Protein AF-X5MNJ8-F1 (afdb_monomer)

Mean predicted aligned error: 5.74 Å

Nearest PDB structures (foldseek):
  7jpv-assembly1_E  TM=4.807E-01  e=8.662E-01  Oryctolagus cuniculus
  8jcy-assembly1_2  TM=3.695E-01  e=3.490E+00  Homo sapiens
  8xyv-assembly1_A  TM=5.614E-01  e=9.520E+00  synthetic construct

Radius of gyration: 16.63 Å; Cα contacts (8 Å, |Δi|>4): 104; chains: 1; bounding box: 43×23×59 Å

Structure (mmCIF, N/CA/C/O backbone):
data_AF-X5MNJ8-F1
#
_entry.id   AF-X5MNJ8-F1
#
loop_
_atom_site.group_PDB
_atom_site.id
_atom_site.type_symbol
_atom_site.label_atom_id
_atom_site.label_alt_id
_atom_site.label_comp_id
_atom_site.label_asym_id
_atom_site.label_entity_id
_atom_site.label_seq_id
_atom_site.pdbx_PDB_ins_code
_atom_site.Cartn_x
_atom_site.Cartn_y
_atom_site.Cartn_z
_atom_site.occupancy
_atom_site.B_iso_or_equiv
_atom_site.auth_seq_id
_atom_site.auth_comp_id
_atom_site.auth_asym_id
_atom_site.auth_atom_id
_atom_site.pdbx_PDB_model_num
ATOM 1 N N . MET A 1 1 ? -12.203 6.012 16.599 1.00 57.59 1 MET A N 1
ATOM 2 C CA . MET A 1 1 ? -13.161 5.648 15.531 1.00 57.59 1 MET A CA 1
ATOM 3 C C . MET A 1 1 ? -13.067 6.554 14.298 1.00 57.59 1 MET A C 1
ATOM 5 O O . MET A 1 1 ? -13.144 6.035 13.196 1.00 57.59 1 MET A O 1
ATOM 9 N N . THR A 1 2 ? -12.856 7.871 14.432 1.00 79.94 2 THR A N 1
ATOM 10 C CA . THR A 1 2 ? -12.757 8.802 13.282 1.00 79.94 2 THR A CA 1
ATOM 11 C C . THR A 1 2 ? -11.519 8.581 12.406 1.00 79.94 2 THR A C 1
ATOM 13 O O . THR A 1 2 ? -11.655 8.503 11.190 1.00 79.94 2 THR A O 1
ATOM 16 N N . LEU A 1 3 ? -10.333 8.406 13.005 1.00 86.25 3 LEU A N 1
ATOM 17 C CA . LEU A 1 3 ? -9.089 8.166 12.256 1.00 86.25 3 LEU A CA 1
ATOM 18 C C . LEU A 1 3 ? -9.112 6.841 11.478 1.00 86.25 3 LEU A C 1
ATOM 20 O O . LEU A 1 3 ? -8.739 6.807 10.314 1.00 86.25 3 LEU A O 1
ATOM 24 N N . GLU A 1 4 ? -9.591 5.765 12.106 1.00 87.00 4 GLU A N 1
ATOM 25 C CA . GLU A 1 4 ? -9.687 4.439 11.479 1.00 87.00 4 GLU A CA 1
ATOM 26 C C . GLU A 1 4 ? -10.630 4.452 10.270 1.00 87.00 4 GLU A C 1
ATOM 28 O O . GLU A 1 4 ? -10.271 3.966 9.203 1.00 87.00 4 GLU A O 1
ATOM 33 N N . ARG A 1 5 ? -11.795 5.102 10.397 1.00 88.38 5 ARG A N 1
ATOM 34 C CA . ARG A 1 5 ? -12.706 5.316 9.265 1.00 88.38 5 ARG A CA 1
ATOM 35 C C . ARG A 1 5 ? -12.078 6.175 8.168 1.00 88.38 5 ARG A C 1
ATOM 37 O O . ARG A 1 5 ? -12.239 5.855 6.998 1.00 88.38 5 ARG A O 1
ATOM 44 N N . GLY A 1 6 ? -11.350 7.234 8.529 1.00 91.75 6 GLY A N 1
ATOM 45 C CA . GLY A 1 6 ? -10.612 8.053 7.563 1.00 91.75 6 GLY A CA 1
ATOM 46 C C . GLY A 1 6 ? -9.582 7.233 6.781 1.00 91.75 6 GLY A C 1
ATOM 47 O O . GLY A 1 6 ? -9.543 7.300 5.555 1.00 91.75 6 GLY A O 1
ATOM 48 N N . LEU A 1 7 ? -8.815 6.390 7.479 1.00 92.75 7 LEU A N 1
ATOM 49 C CA . LEU A 1 7 ? -7.869 5.463 6.860 1.00 92.75 7 LEU A CA 1
ATOM 50 C C . LEU A 1 7 ? -8.563 4.413 5.998 1.00 92.75 7 LEU A C 1
ATOM 52 O O . LEU A 1 7 ? -8.040 4.077 4.944 1.00 92.75 7 LEU A O 1
ATOM 56 N N . ALA A 1 8 ? -9.733 3.922 6.395 1.00 92.81 8 ALA A N 1
ATOM 57 C CA . ALA A 1 8 ? -10.508 2.984 5.592 1.00 92.81 8 ALA A CA 1
ATOM 58 C C . ALA A 1 8 ? -10.964 3.608 4.264 1.00 92.81 8 ALA A C 1
ATOM 60 O O . ALA A 1 8 ? -10.792 3.004 3.211 1.00 92.81 8 ALA A O 1
ATOM 61 N N . ILE A 1 9 ? -11.479 4.842 4.291 1.00 93.38 9 ILE A N 1
ATOM 62 C CA . ILE A 1 9 ? -11.852 5.574 3.069 1.00 93.38 9 ILE A CA 1
ATOM 63 C C . ILE A 1 9 ? -10.618 5.789 2.191 1.00 93.38 9 ILE A C 1
ATOM 65 O O . ILE A 1 9 ? -10.660 5.508 0.996 1.00 93.38 9 ILE A O 1
ATOM 69 N N . TYR A 1 10 ? -9.507 6.235 2.783 1.00 94.19 10 TYR A N 1
ATOM 70 C CA . TYR A 1 10 ? -8.248 6.410 2.064 1.00 94.19 10 TYR A CA 1
ATOM 71 C C . TYR A 1 10 ? -7.775 5.101 1.416 1.00 94.19 10 TYR A C 1
ATOM 73 O O . TYR A 1 10 ? -7.459 5.078 0.232 1.00 94.19 10 TYR A O 1
ATOM 81 N N . THR A 1 11 ? -7.821 3.996 2.160 1.00 94.50 11 THR A N 1
ATOM 82 C CA . THR A 1 11 ? -7.450 2.654 1.689 1.00 94.50 11 THR A CA 1
ATOM 83 C C . THR A 1 11 ? -8.331 2.206 0.521 1.00 94.50 11 THR A C 1
ATOM 85 O O . THR A 1 11 ? -7.827 1.652 -0.453 1.00 94.50 11 THR A O 1
ATOM 88 N N . LEU A 1 12 ? -9.632 2.498 0.565 1.00 94.06 12 LEU A N 1
ATOM 89 C CA . LEU A 1 12 ? -10.570 2.180 -0.512 1.00 94.06 12 LEU A CA 1
ATOM 90 C C . LEU A 1 12 ? -10.318 3.017 -1.780 1.00 94.06 12 LEU A C 1
ATOM 92 O O . LEU A 1 12 ? -10.368 2.491 -2.895 1.00 94.06 12 LEU A O 1
ATOM 96 N N . ILE A 1 13 ? -9.987 4.303 -1.620 1.00 94.38 13 ILE A N 1
ATOM 97 C CA . ILE A 1 13 ? -9.558 5.166 -2.732 1.00 94.38 13 ILE A CA 1
ATOM 98 C C . ILE A 1 13 ? -8.263 4.616 -3.342 1.00 94.38 13 ILE A C 1
ATOM 100 O O . ILE A 1 13 ? -8.190 4.437 -4.558 1.00 94.38 13 ILE A O 1
ATOM 104 N N . SER A 1 14 ? -7.269 4.281 -2.514 1.00 92.31 14 SER A N 1
ATOM 105 C CA . SER A 1 14 ? -6.011 3.680 -2.966 1.00 92.31 14 SER A CA 1
ATOM 106 C C . SER A 1 14 ? -6.235 2.366 -3.713 1.00 92.31 14 SER A C 1
ATOM 108 O O . SER A 1 14 ? -5.628 2.170 -4.759 1.00 92.31 14 SER A O 1
ATOM 110 N N . ALA A 1 15 ? -7.137 1.500 -3.241 1.00 92.56 15 ALA A N 1
ATOM 111 C CA . ALA A 1 15 ? -7.490 0.256 -3.926 1.00 92.56 15 ALA A CA 1
ATOM 112 C C . ALA A 1 15 ? -8.081 0.509 -5.319 1.00 92.56 15 ALA A C 1
ATOM 114 O O . ALA A 1 15 ? -7.713 -0.160 -6.281 1.00 92.56 15 ALA A O 1
ATOM 115 N N . THR A 1 16 ? -8.961 1.506 -5.436 1.00 92.06 16 THR A N 1
ATOM 116 C CA . THR A 1 16 ? -9.606 1.868 -6.707 1.00 92.06 16 THR A CA 1
ATOM 117 C C . THR A 1 16 ? -8.590 2.417 -7.710 1.00 92.06 16 THR A C 1
ATOM 119 O O . THR A 1 16 ? -8.594 2.027 -8.880 1.00 92.06 16 THR A O 1
ATOM 122 N N . LEU A 1 17 ? -7.687 3.290 -7.250 1.00 91.62 17 LEU A N 1
ATOM 123 C CA . LEU A 1 17 ? -6.602 3.824 -8.073 1.00 91.62 17 LEU A CA 1
ATOM 124 C C . LEU A 1 17 ? -5.636 2.718 -8.506 1.00 91.62 17 LEU A C 1
ATOM 126 O O . LEU A 1 17 ? -5.314 2.634 -9.686 1.00 91.62 17 LEU A O 1
ATOM 130 N N . HIS A 1 18 ? -5.228 1.846 -7.581 1.00 89.56 18 HIS A N 1
ATOM 131 C CA . HIS A 1 18 ? -4.330 0.728 -7.869 1.00 89.56 18 HIS A CA 1
ATOM 132 C C . HIS A 1 18 ? -4.945 -0.221 -8.901 1.00 89.56 18 HIS A C 1
ATOM 134 O O . HIS A 1 18 ? -4.304 -0.535 -9.895 1.00 89.56 18 HIS A O 1
ATOM 140 N N . PHE A 1 19 ? -6.213 -0.606 -8.730 1.00 89.81 19 PHE A N 1
ATOM 141 C CA . PHE A 1 19 ? -6.914 -1.457 -9.692 1.00 89.81 19 PHE A CA 1
ATOM 142 C C . PHE A 1 19 ? -6.986 -0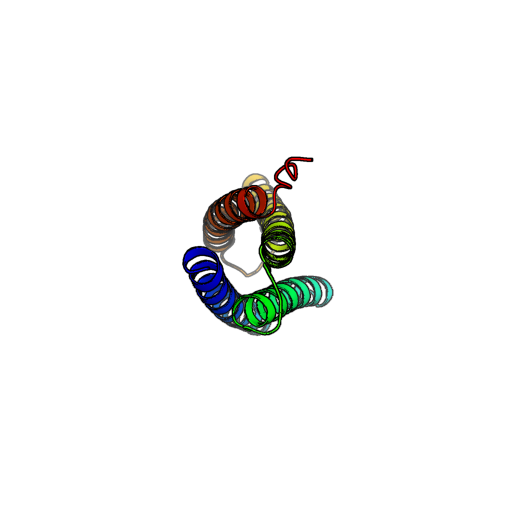.820 -11.084 1.00 89.81 19 PHE A C 1
ATOM 144 O O . PHE A 1 19 ? -6.739 -1.494 -12.083 1.00 89.81 19 PHE A O 1
ATOM 151 N N . SER A 1 20 ? -7.293 0.478 -11.154 1.00 89.19 20 SER A N 1
ATOM 152 C CA . SER A 1 20 ? -7.415 1.198 -12.426 1.00 89.19 20 SER A CA 1
ATOM 153 C C . SER A 1 20 ? -6.070 1.313 -13.147 1.00 89.19 20 SER A C 1
ATOM 155 O O . SER A 1 20 ? -5.993 1.040 -14.343 1.00 89.19 20 SER A O 1
ATOM 157 N N . LEU A 1 21 ? -5.012 1.688 -12.420 1.00 87.25 21 LEU A N 1
ATOM 158 C CA . LEU A 1 21 ? -3.663 1.841 -12.969 1.00 87.25 21 LEU A CA 1
ATOM 159 C C . LEU A 1 21 ? -3.071 0.500 -13.402 1.00 87.25 21 LEU A C 1
ATOM 161 O O . LEU A 1 21 ? -2.519 0.418 -14.495 1.00 87.25 21 LEU A O 1
ATOM 165 N N . GLU A 1 22 ? -3.236 -0.545 -12.594 1.00 85.38 22 GLU A N 1
ATOM 166 C CA . GLU A 1 22 ? -2.705 -1.872 -12.907 1.00 85.38 22 GLU A CA 1
ATOM 167 C C . GLU A 1 22 ? -3.443 -2.503 -14.093 1.00 85.38 22 GLU A C 1
ATOM 169 O O . GLU A 1 22 ? -2.829 -3.063 -14.997 1.00 85.38 22 GLU A O 1
ATOM 174 N N . THR A 1 23 ? -4.768 -2.336 -14.162 1.00 84.75 23 THR A N 1
ATOM 175 C CA . THR A 1 23 ? -5.552 -2.810 -15.312 1.00 84.75 23 THR A CA 1
ATOM 176 C C . THR A 1 23 ? -5.169 -2.061 -16.589 1.00 84.75 23 THR A C 1
ATOM 178 O O . THR A 1 23 ? -5.032 -2.676 -17.645 1.00 84.75 23 THR A O 1
ATOM 181 N N . TYR A 1 24 ? -4.953 -0.745 -16.504 1.00 84.94 24 TYR A N 1
ATOM 182 C CA . TYR A 1 24 ? -4.465 0.048 -17.632 1.00 84.94 24 TYR A CA 1
ATOM 183 C C . TYR A 1 24 ? -3.070 -0.408 -18.085 1.00 84.94 24 TYR A C 1
ATOM 185 O O . TYR A 1 24 ? -2.844 -0.608 -19.278 1.00 84.94 24 TYR A O 1
ATOM 193 N N . HIS A 1 25 ? -2.155 -0.630 -17.136 1.00 81.31 25 HIS A N 1
ATOM 194 C CA . HIS A 1 25 ? -0.803 -1.113 -17.409 1.00 81.31 25 HIS A CA 1
ATOM 195 C C . HIS A 1 25 ? -0.809 -2.487 -18.085 1.00 81.31 25 HIS A C 1
ATOM 197 O O . HIS A 1 25 ? -0.178 -2.656 -19.129 1.00 81.31 25 HIS A O 1
ATOM 203 N N . PHE A 1 26 ? -1.603 -3.427 -17.565 1.00 82.06 26 PHE A N 1
ATOM 204 C CA . PHE A 1 26 ? -1.767 -4.760 -18.143 1.00 82.06 26 PHE A CA 1
ATOM 205 C C . PHE A 1 26 ? -2.287 -4.705 -19.584 1.00 82.06 26 PHE A C 1
ATOM 207 O O . PHE A 1 26 ? -1.748 -5.389 -20.453 1.00 82.06 26 PHE A O 1
ATOM 214 N N . VAL A 1 27 ? -3.295 -3.870 -19.862 1.00 82.12 27 VAL A N 1
ATOM 215 C CA . VAL A 1 27 ? -3.854 -3.714 -21.216 1.00 82.12 27 VAL A CA 1
ATOM 216 C C . VAL A 1 27 ? -2.844 -3.082 -22.178 1.00 82.12 27 VAL A C 1
ATOM 218 O O . VAL A 1 27 ? -2.799 -3.471 -23.344 1.00 82.12 27 VAL A O 1
ATOM 221 N N . GLN A 1 28 ? -2.040 -2.120 -21.716 1.00 82.38 28 GLN A N 1
ATOM 222 C CA . GLN A 1 28 ? -1.110 -1.388 -22.577 1.00 82.38 28 GLN A CA 1
ATOM 223 C C . GLN A 1 28 ? 0.185 -2.162 -22.866 1.00 82.38 28 GLN A C 1
ATOM 225 O O . GLN A 1 28 ? 0.654 -2.152 -24.003 1.00 82.38 28 GLN A O 1
ATOM 230 N N . TYR A 1 29 ? 0.775 -2.800 -21.854 1.00 76.94 29 TYR A N 1
ATOM 231 C CA . TYR A 1 29 ? 2.123 -3.375 -21.943 1.00 76.94 29 TYR A CA 1
ATOM 232 C C . TYR A 1 29 ? 2.151 -4.904 -21.854 1.00 76.94 29 TYR A C 1
ATOM 234 O O . TYR A 1 29 ? 3.188 -5.495 -22.140 1.00 76.94 29 TYR A O 1
ATOM 242 N N . GLY A 1 30 ? 1.034 -5.547 -21.492 1.00 69.88 30 GLY A N 1
ATOM 243 C CA . GLY A 1 30 ? 0.950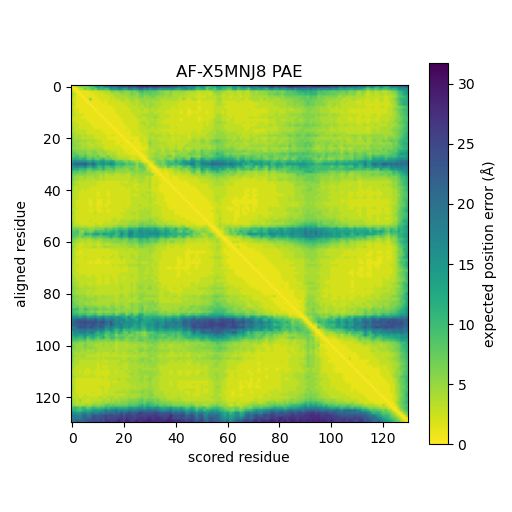 -6.999 -21.338 1.00 69.88 30 GLY A CA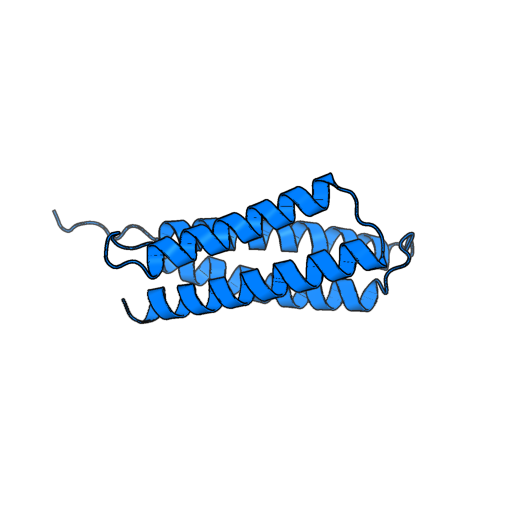 1
ATOM 244 C C . GLY A 1 30 ? 1.830 -7.503 -20.194 1.00 69.88 30 GLY A C 1
ATOM 245 O O . GLY A 1 30 ? 2.918 -8.026 -20.425 1.00 69.88 30 GLY A O 1
ATOM 246 N N . SER A 1 31 ? 1.381 -7.349 -18.945 1.00 67.06 31 SER A N 1
ATOM 247 C CA . SER A 1 31 ? 2.142 -7.797 -17.772 1.00 67.06 31 SER A CA 1
ATOM 248 C C . SER A 1 31 ? 1.986 -9.301 -17.487 1.00 67.06 31 SER A C 1
ATOM 250 O O . SER A 1 31 ? 1.019 -9.961 -17.876 1.00 67.06 31 SER A O 1
ATOM 252 N N . PHE A 1 32 ? 2.987 -9.882 -16.818 1.00 77.44 32 PHE A N 1
ATOM 253 C CA . PHE A 1 32 ? 3.026 -11.305 -16.473 1.00 77.44 32 PHE A CA 1
ATOM 254 C C . PHE A 1 32 ? 1.897 -11.657 -15.489 1.00 77.44 32 PHE A C 1
ATOM 256 O O . PHE A 1 32 ? 1.843 -11.123 -14.383 1.00 77.44 32 PHE A O 1
ATOM 263 N N . LEU A 1 33 ? 1.018 -12.586 -15.876 1.00 76.81 33 LEU A N 1
ATOM 264 C CA . LEU A 1 33 ? -0.239 -12.902 -15.178 1.00 76.81 33 LEU A CA 1
ATOM 265 C C . LEU A 1 33 ? -0.064 -13.189 -13.664 1.00 76.81 33 LEU A C 1
ATOM 267 O O . LEU A 1 33 ? -0.833 -12.652 -12.867 1.00 76.81 33 LEU A O 1
ATOM 271 N N . PRO A 1 34 ? 0.964 -13.936 -13.209 1.00 83.25 34 PRO A N 1
ATOM 272 C CA . PRO A 1 34 ? 1.223 -14.104 -11.779 1.00 83.25 34 PRO A CA 1
ATOM 273 C C . PRO A 1 34 ? 1.517 -12.810 -11.014 1.00 83.25 34 PRO A C 1
ATOM 275 O O . PRO A 1 34 ? 1.201 -12.744 -9.832 1.00 83.25 34 PRO A O 1
ATOM 278 N N . MET A 1 35 ? 2.115 -11.793 -11.644 1.00 81.75 35 MET A N 1
ATOM 279 C CA . MET A 1 35 ? 2.356 -10.498 -10.998 1.00 81.75 35 MET A CA 1
ATOM 280 C C . MET A 1 35 ? 1.023 -9.778 -10.754 1.00 81.75 35 MET A C 1
ATOM 282 O O . MET A 1 35 ? 0.731 -9.455 -9.606 1.00 81.75 35 MET A O 1
ATOM 286 N N . LEU A 1 36 ? 0.162 -9.728 -11.778 1.00 84.31 36 LEU A N 1
ATOM 287 C CA . LEU A 1 36 ? -1.187 -9.155 -11.701 1.00 84.31 36 LEU A CA 1
ATOM 288 C C . LEU A 1 36 ? -2.054 -9.806 -10.608 1.00 84.31 36 LEU A C 1
ATOM 290 O O . LEU A 1 36 ? -2.805 -9.132 -9.906 1.00 84.31 36 LEU A O 1
ATOM 294 N N . ILE A 1 37 ? -1.948 -11.129 -10.432 1.00 88.44 37 ILE A N 1
ATOM 295 C CA . ILE A 1 37 ? -2.678 -11.841 -9.368 1.00 88.44 37 ILE A CA 1
ATOM 296 C C . ILE A 1 37 ? -2.281 -11.312 -7.986 1.00 88.44 37 ILE A C 1
ATOM 298 O O . ILE A 1 37 ? -3.147 -11.134 -7.129 1.00 88.44 37 ILE A O 1
ATOM 302 N N . VAL A 1 38 ? -0.991 -11.063 -7.751 1.00 91.69 38 VAL A N 1
ATOM 303 C CA . VAL A 1 38 ? -0.510 -10.562 -6.456 1.00 91.69 38 VAL A CA 1
ATOM 304 C C . VAL A 1 38 ? -1.044 -9.150 -6.192 1.00 91.69 38 VAL A C 1
ATOM 306 O O . VAL A 1 38 ? -1.456 -8.861 -5.066 1.00 91.69 38 VAL A O 1
ATOM 309 N N . ASP A 1 39 ? -1.139 -8.309 -7.221 1.00 90.56 39 ASP A N 1
ATOM 310 C CA . ASP A 1 39 ? -1.737 -6.974 -7.113 1.00 90.56 39 ASP A CA 1
ATOM 311 C C . ASP A 1 39 ? -3.239 -7.049 -6.799 1.00 90.56 39 ASP A C 1
ATOM 313 O O . ASP A 1 39 ? -3.743 -6.358 -5.909 1.00 90.56 39 ASP A O 1
ATOM 317 N N . TYR A 1 40 ? -3.967 -7.977 -7.425 1.00 91.25 40 TYR A N 1
ATOM 318 C CA . TYR A 1 40 ? -5.380 -8.217 -7.113 1.00 91.25 40 TYR A CA 1
ATOM 319 C C . TYR A 1 40 ? -5.606 -8.783 -5.706 1.00 91.25 40 TYR A C 1
ATOM 321 O O . TYR A 1 40 ? -6.624 -8.473 -5.076 1.00 91.25 40 TYR A O 1
ATOM 329 N N . ILE A 1 41 ? -4.654 -9.545 -5.161 1.00 94.62 41 ILE A N 1
ATOM 330 C CA . ILE A 1 41 ? -4.671 -9.937 -3.745 1.00 94.62 41 ILE A CA 1
ATOM 331 C C . ILE A 1 41 ? -4.521 -8.696 -2.856 1.00 94.62 41 ILE A C 1
ATOM 333 O O . ILE A 1 41 ? -5.308 -8.532 -1.922 1.00 94.62 41 ILE A O 1
ATOM 337 N N . ALA A 1 42 ? -3.582 -7.791 -3.159 1.00 95.00 42 ALA A N 1
ATOM 338 C CA . ALA A 1 42 ? -3.415 -6.543 -2.407 1.00 95.00 42 ALA A CA 1
ATOM 339 C C . ALA A 1 42 ? -4.699 -5.693 -2.418 1.00 95.00 42 ALA A C 1
ATOM 341 O O . ALA A 1 42 ? -5.159 -5.239 -1.368 1.00 95.00 42 ALA A O 1
ATOM 342 N N . ILE A 1 43 ? -5.328 -5.545 -3.587 1.00 95.44 43 ILE A N 1
ATOM 343 C CA . ILE A 1 43 ? -6.600 -4.825 -3.749 1.00 95.44 43 ILE A CA 1
ATOM 344 C C . ILE A 1 43 ? -7.714 -5.491 -2.936 1.00 95.44 43 ILE A C 1
ATOM 346 O O . ILE A 1 43 ? -8.452 -4.807 -2.226 1.00 95.44 43 ILE A O 1
ATOM 350 N N . SER A 1 44 ? -7.810 -6.820 -2.976 1.00 95.62 44 SER A N 1
ATOM 351 C CA . SER A 1 44 ? -8.811 -7.570 -2.207 1.00 95.62 44 SER A CA 1
ATOM 352 C C . SER A 1 44 ? -8.637 -7.368 -0.700 1.00 95.62 44 SER A C 1
ATOM 354 O O . SER A 1 44 ? -9.621 -7.163 0.014 1.00 95.62 44 SER A O 1
ATOM 356 N N . LEU A 1 45 ? -7.392 -7.354 -0.211 1.00 96.31 45 LEU A N 1
ATOM 357 C CA . LEU A 1 45 ? -7.078 -7.062 1.189 1.00 96.31 45 LEU A CA 1
ATOM 358 C C . LEU A 1 45 ? -7.472 -5.633 1.573 1.00 96.31 45 LEU A C 1
ATOM 360 O O . LEU A 1 45 ? -8.059 -5.435 2.637 1.00 96.31 45 LEU A O 1
ATOM 364 N N . PHE A 1 46 ? -7.213 -4.644 0.713 1.00 96.56 46 PHE A N 1
ATOM 365 C CA . PHE A 1 46 ? -7.646 -3.267 0.947 1.00 96.56 46 PHE A CA 1
ATOM 366 C C . PHE A 1 46 ? -9.166 -3.129 1.004 1.00 96.56 46 PHE A C 1
ATOM 368 O O . PHE A 1 46 ? -9.680 -2.480 1.919 1.00 96.56 46 PHE A O 1
ATOM 375 N N . VAL A 1 47 ? -9.894 -3.758 0.079 1.00 96.12 47 VAL A N 1
ATOM 376 C CA . VAL A 1 47 ? -11.363 -3.740 0.073 1.00 96.12 47 VAL A CA 1
ATOM 377 C C . VAL A 1 47 ? -11.908 -4.409 1.332 1.00 96.12 47 VAL A C 1
ATOM 379 O O . VAL A 1 47 ? -12.752 -3.829 2.015 1.00 96.12 47 VAL A O 1
ATOM 382 N N . PHE A 1 48 ? -11.392 -5.587 1.689 1.00 95.50 48 PHE A N 1
ATOM 383 C CA . PHE A 1 48 ? -11.832 -6.319 2.873 1.00 95.50 48 PHE A CA 1
ATOM 384 C C . PHE A 1 48 ? -11.550 -5.548 4.170 1.00 95.50 48 PHE A C 1
ATOM 386 O O . PHE A 1 48 ? -12.457 -5.359 4.981 1.00 95.50 48 PHE A O 1
ATOM 393 N N . ALA A 1 49 ? -10.328 -5.039 4.351 1.00 94.25 49 ALA A N 1
ATOM 394 C CA . ALA A 1 49 ? -9.963 -4.258 5.531 1.00 94.25 49 ALA A CA 1
ATOM 395 C C . ALA A 1 49 ? -10.807 -2.979 5.65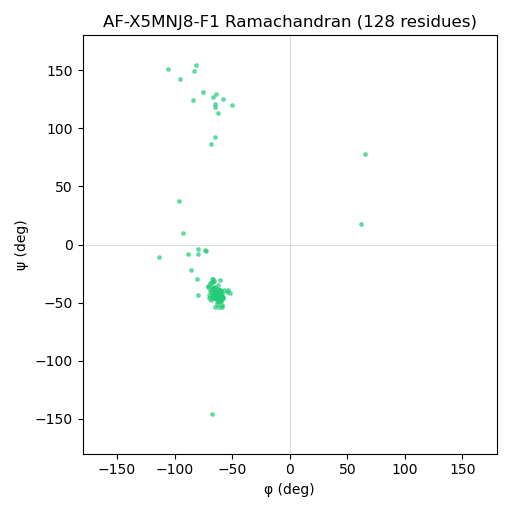2 1.00 94.25 49 ALA A C 1
ATOM 397 O O . ALA A 1 49 ? -11.287 -2.659 6.740 1.00 94.25 49 ALA A O 1
ATOM 398 N N . SER A 1 50 ? -11.051 -2.286 4.535 1.00 93.38 50 SER A N 1
ATOM 399 C CA . SER A 1 50 ? -11.881 -1.076 4.504 1.00 93.38 50 SER A CA 1
ATOM 400 C C . SER A 1 50 ? -13.345 -1.377 4.815 1.00 93.38 50 SER A C 1
ATOM 402 O O . SER A 1 50 ? -13.969 -0.654 5.587 1.00 93.38 50 SER A O 1
ATOM 404 N N . TYR A 1 51 ? -13.893 -2.466 4.268 1.00 93.69 51 TYR A N 1
ATOM 405 C CA . TYR A 1 51 ? -15.255 -2.912 4.562 1.00 93.69 51 TYR A CA 1
ATOM 406 C C . TYR A 1 51 ? -15.444 -3.198 6.056 1.00 93.69 51 TYR A C 1
ATOM 408 O O . TYR A 1 51 ? -16.407 -2.721 6.660 1.00 93.69 51 TYR A O 1
ATOM 416 N N . VAL A 1 52 ? -14.506 -3.924 6.675 1.00 92.62 52 VAL A N 1
ATOM 417 C CA . VAL A 1 52 ? -14.563 -4.221 8.113 1.00 92.62 52 VAL A CA 1
ATOM 418 C C . VAL A 1 52 ? -14.432 -2.939 8.942 1.00 92.62 52 VAL A C 1
ATOM 420 O O . VAL A 1 52 ? -15.220 -2.749 9.862 1.00 92.62 52 VAL A O 1
ATOM 423 N N . ALA A 1 53 ? -13.516 -2.035 8.585 1.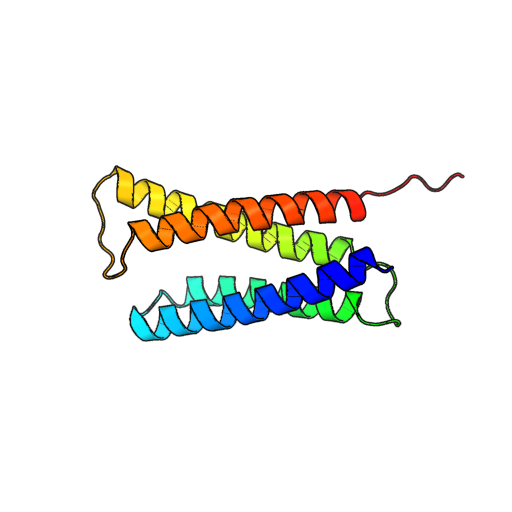00 91.19 53 ALA A N 1
ATOM 424 C CA . ALA A 1 53 ? -13.289 -0.770 9.293 1.00 91.19 53 ALA A CA 1
ATOM 425 C C . ALA A 1 53 ? -14.458 0.234 9.194 1.00 91.19 53 ALA A C 1
ATOM 427 O O . ALA A 1 53 ? -14.668 1.052 10.093 1.00 91.19 53 ALA A O 1
ATOM 428 N N . LEU A 1 54 ? -15.217 0.207 8.094 1.00 90.81 54 LEU A N 1
ATOM 429 C CA . LEU A 1 54 ? -16.397 1.060 7.897 1.00 90.81 54 LEU A CA 1
ATOM 430 C C . LEU A 1 54 ? -17.669 0.458 8.502 1.00 90.81 54 LEU A C 1
ATOM 432 O O . LEU A 1 54 ? -18.619 1.188 8.798 1.00 90.81 54 LEU A O 1
ATOM 436 N N . SER A 1 55 ? -17.690 -0.856 8.704 1.00 88.56 55 SER A N 1
ATOM 437 C CA . SER A 1 55 ? -18.814 -1.554 9.306 1.00 88.56 55 SER A CA 1
ATOM 438 C C . SER A 1 55 ? -18.868 -1.320 10.814 1.00 88.56 55 SER A C 1
ATOM 440 O O . SER A 1 55 ? -17.903 -1.541 11.534 1.00 88.56 55 SER A O 1
ATOM 442 N N . ASN A 1 56 ? -20.045 -0.957 11.327 1.00 78.94 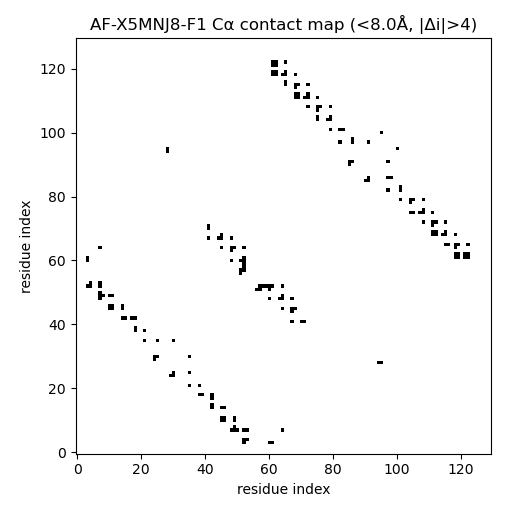56 ASN A N 1
ATOM 443 C CA . ASN A 1 56 ? -20.279 -0.865 12.775 1.00 78.94 56 ASN A CA 1
ATOM 444 C C . ASN A 1 56 ? -20.393 -2.239 13.457 1.00 78.94 56 ASN A C 1
ATOM 446 O O . ASN A 1 56 ? -20.573 -2.307 14.670 1.00 78.94 56 ASN A O 1
ATOM 450 N N . ARG A 1 57 ? -20.365 -3.331 12.683 1.00 74.88 57 ARG A N 1
ATOM 451 C CA . ARG A 1 57 ? -20.568 -4.695 13.184 1.00 74.88 57 ARG A CA 1
ATOM 452 C C . ARG A 1 57 ? -19.312 -5.281 13.820 1.00 74.88 57 ARG A C 1
ATOM 454 O O . ARG A 1 57 ? -19.416 -6.141 14.690 1.00 74.88 57 ARG A O 1
ATOM 461 N N . TYR A 1 58 ? -18.146 -4.860 13.350 1.00 71.06 58 TYR A N 1
ATOM 462 C CA . TYR A 1 58 ? -16.862 -5.384 13.784 1.00 71.06 58 TYR A CA 1
ATOM 463 C C . TYR A 1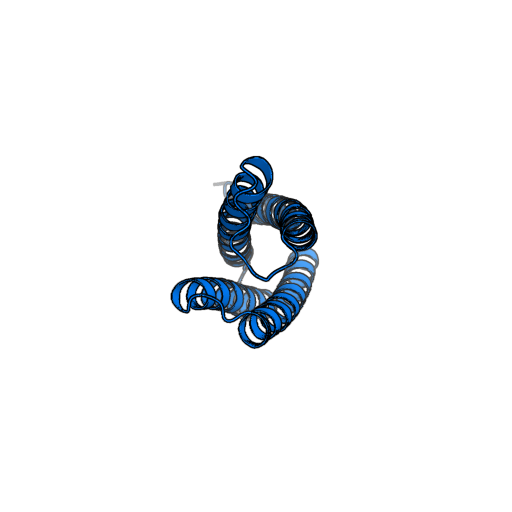 58 ? -16.186 -4.347 14.688 1.00 71.06 58 TYR A C 1
ATOM 465 O O . TYR A 1 58 ? -16.479 -3.157 14.597 1.00 71.06 58 TYR A O 1
ATOM 473 N N . GLY A 1 59 ? -15.353 -4.806 15.628 1.00 80.31 59 GLY A N 1
ATOM 474 C CA . GLY A 1 59 ? -14.585 -3.925 16.513 1.00 80.31 59 GLY A CA 1
ATOM 475 C C . GLY A 1 59 ? -13.512 -3.139 15.750 1.00 80.31 59 GLY A C 1
ATOM 476 O O . GLY A 1 59 ? -13.690 -2.782 14.593 1.00 80.31 59 GLY A O 1
ATOM 477 N N . SER A 1 60 ? -12.360 -2.881 16.372 1.00 84.81 60 SER A N 1
ATOM 478 C CA . SER A 1 60 ? -11.274 -2.209 15.645 1.00 84.81 60 SER A CA 1
ATOM 479 C C . SER A 1 60 ? -10.716 -3.100 14.531 1.00 84.81 60 SER A C 1
ATOM 481 O O . SER A 1 60 ? -10.292 -4.231 14.769 1.00 84.81 60 SER A O 1
ATOM 483 N N . ALA A 1 61 ? -10.675 -2.556 13.319 1.00 90.12 61 ALA A N 1
ATOM 484 C CA . ALA A 1 61 ? -10.081 -3.144 12.127 1.00 90.12 61 ALA A CA 1
ATOM 485 C C . ALA A 1 61 ? -8.619 -2.711 11.920 1.00 90.12 61 ALA A C 1
ATOM 487 O O . ALA A 1 61 ? -8.039 -2.990 10.869 1.00 90.12 61 ALA A O 1
ATOM 488 N N . ALA A 1 62 ? -7.995 -2.049 12.904 1.00 90.12 62 ALA A N 1
ATOM 489 C CA . ALA A 1 62 ? -6.622 -1.550 12.802 1.00 90.12 62 ALA A CA 1
ATOM 490 C C . ALA A 1 62 ? -5.618 -2.645 12.395 1.00 90.12 62 ALA A C 1
ATOM 492 O O . ALA A 1 62 ? -4.754 -2.400 11.558 1.00 90.12 62 ALA A O 1
ATOM 493 N N . GLY A 1 63 ? -5.774 -3.869 12.915 1.00 91.94 63 GLY A N 1
ATOM 494 C CA . GLY A 1 63 ? -4.936 -5.011 12.533 1.00 91.94 63 GLY A CA 1
ATOM 495 C C . GLY A 1 63 ? -5.109 -5.443 11.071 1.00 91.94 63 GLY A C 1
ATOM 496 O O . GLY A 1 63 ? -4.126 -5.772 10.413 1.00 91.94 63 GLY A O 1
ATOM 497 N N . LEU A 1 64 ? -6.332 -5.386 10.531 1.00 94.38 64 LEU A N 1
ATOM 498 C CA . LEU A 1 64 ? -6.597 -5.704 9.122 1.00 94.38 64 LEU A CA 1
ATOM 499 C C . LEU A 1 64 ? -6.025 -4.634 8.191 1.00 94.38 64 LEU A C 1
ATOM 501 O O . LEU A 1 64 ? -5.383 -4.969 7.199 1.00 94.38 64 LEU A O 1
ATOM 505 N N . LEU A 1 65 ? -6.211 -3.355 8.535 1.00 94.38 65 LEU A N 1
ATOM 506 C CA . LEU A 1 65 ? -5.607 -2.241 7.801 1.00 94.38 65 LEU A CA 1
ATOM 507 C C . LEU A 1 65 ? -4.075 -2.338 7.829 1.00 94.38 65 LEU A C 1
ATOM 509 O O . LEU A 1 65 ? -3.441 -2.180 6.790 1.00 94.38 65 LEU A O 1
ATOM 513 N N . CYS A 1 66 ? -3.490 -2.678 8.981 1.00 95.88 66 CYS A N 1
ATOM 514 C CA . CYS A 1 66 ? -2.055 -2.923 9.121 1.00 95.88 66 CYS A CA 1
ATOM 515 C C . CYS A 1 66 ? -1.571 -4.066 8.224 1.00 95.88 66 CYS A C 1
ATOM 517 O O . CYS A 1 66 ? -0.559 -3.922 7.543 1.00 95.88 66 CYS A O 1
ATOM 519 N N . GLY A 1 67 ? -2.286 -5.194 8.198 1.00 95.56 67 GLY A N 1
ATOM 520 C CA . GLY A 1 67 ? -1.937 -6.325 7.339 1.00 95.56 67 GLY A CA 1
ATOM 521 C C . GLY A 1 67 ? -1.993 -5.968 5.853 1.00 95.56 67 GLY A C 1
ATOM 522 O O . GLY A 1 67 ? -1.065 -6.282 5.110 1.00 95.56 67 GLY A O 1
ATOM 523 N N . ALA A 1 68 ? -3.040 -5.257 5.427 1.00 96.62 68 ALA A N 1
ATOM 524 C CA . ALA A 1 68 ? -3.212 -4.868 4.032 1.00 96.62 68 ALA A CA 1
ATOM 525 C C . ALA A 1 68 ? -2.141 -3.859 3.574 1.00 96.62 68 ALA A C 1
ATOM 527 O O . ALA A 1 68 ? -1.505 -4.059 2.539 1.00 96.62 68 ALA A O 1
ATOM 528 N N . TRP A 1 69 ? -1.872 -2.817 4.370 1.00 97.00 69 TRP A N 1
ATOM 529 C CA . TRP A 1 69 ? -0.816 -1.844 4.064 1.00 97.00 69 TRP A CA 1
ATOM 530 C C . TRP A 1 69 ? 0.590 -2.435 4.170 1.00 97.00 69 TRP A C 1
ATOM 532 O O . TRP A 1 69 ? 1.450 -2.076 3.370 1.00 97.00 69 TRP A O 1
ATOM 542 N N . GLY A 1 70 ? 0.821 -3.379 5.087 1.00 96.75 70 GLY A N 1
ATOM 543 C CA . GLY A 1 70 ? 2.082 -4.118 5.171 1.00 96.75 70 GLY A CA 1
ATOM 544 C C . GLY A 1 70 ? 2.332 -4.982 3.935 1.00 96.75 70 GLY A C 1
ATOM 545 O O . GLY A 1 70 ? 3.428 -4.960 3.378 1.00 96.75 70 GLY A O 1
ATOM 546 N N . PHE A 1 71 ? 1.304 -5.683 3.448 1.00 96.56 71 PHE A N 1
ATOM 547 C CA . PHE A 1 71 ? 1.389 -6.441 2.198 1.00 96.56 71 PHE A CA 1
ATOM 548 C C . PHE A 1 71 ? 1.708 -5.525 1.007 1.00 96.56 71 PHE A C 1
ATOM 550 O O . PHE A 1 71 ? 2.642 -5.792 0.249 1.00 96.56 71 PHE A O 1
ATOM 557 N N . ALA A 1 72 ? 0.987 -4.406 0.886 1.00 95.44 72 ALA A N 1
ATOM 558 C CA . ALA A 1 72 ? 1.213 -3.424 -0.170 1.00 95.44 72 ALA A CA 1
ATOM 559 C C . ALA A 1 72 ? 2.612 -2.789 -0.097 1.00 95.44 72 ALA A C 1
ATOM 561 O O . ALA A 1 72 ? 3.240 -2.568 -1.131 1.00 95.44 72 ALA A O 1
ATOM 562 N N . PHE A 1 73 ? 3.133 -2.516 1.101 1.00 96.25 73 PHE A N 1
ATOM 563 C CA . PHE A 1 73 ? 4.491 -2.004 1.284 1.00 96.25 73 PHE A CA 1
ATOM 564 C C . PHE A 1 73 ? 5.543 -2.993 0.767 1.00 96.25 73 PHE A C 1
ATOM 566 O O . PHE A 1 73 ? 6.402 -2.611 -0.026 1.00 96.25 73 PHE A O 1
ATOM 573 N N . CYS A 1 74 ? 5.448 -4.272 1.141 1.00 95.75 74 CYS A N 1
ATOM 574 C CA . CYS A 1 74 ? 6.362 -5.310 0.654 1.00 95.75 74 CYS A CA 1
ATOM 575 C C . CYS A 1 74 ? 6.308 -5.462 -0.873 1.00 95.75 74 CYS A C 1
ATOM 577 O O . CYS A 1 74 ? 7.342 -5.641 -1.523 1.00 95.75 74 CYS A O 1
ATOM 579 N N . LEU A 1 75 ? 5.110 -5.362 -1.453 1.00 93.38 75 LEU A N 1
ATOM 580 C CA . LEU A 1 75 ? 4.914 -5.408 -2.898 1.00 93.38 75 LEU A CA 1
ATOM 581 C C . LEU A 1 75 ? 5.604 -4.229 -3.593 1.00 93.38 75 LEU A C 1
ATOM 583 O O . LEU A 1 75 ? 6.409 -4.450 -4.501 1.00 93.38 75 LEU A O 1
ATOM 587 N N . ASN A 1 76 ? 5.352 -3.000 -3.124 1.00 93.69 76 ASN A N 1
ATOM 588 C CA . ASN A 1 76 ? 5.991 -1.790 -3.647 1.00 93.69 76 ASN A CA 1
ATOM 589 C C . ASN A 1 76 ? 7.514 -1.849 -3.491 1.00 93.69 76 ASN A C 1
ATOM 591 O O . ASN A 1 76 ? 8.230 -1.478 -4.415 1.00 93.69 76 ASN A O 1
ATOM 595 N N . TYR A 1 77 ? 8.016 -2.359 -2.362 1.00 93.62 77 TYR A N 1
ATOM 596 C CA . TYR A 1 77 ? 9.450 -2.505 -2.114 1.00 93.62 77 TYR A CA 1
ATOM 597 C C . TYR A 1 77 ? 10.088 -3.387 -3.187 1.00 93.62 77 TYR A C 1
ATOM 599 O O . TYR A 1 77 ? 11.014 -2.965 -3.878 1.00 93.62 77 TYR A O 1
ATOM 607 N N . ARG A 1 78 ? 9.547 -4.596 -3.386 1.00 92.62 78 ARG A N 1
ATOM 608 C CA . ARG A 1 78 ? 10.050 -5.526 -4.403 1.00 92.62 78 ARG A CA 1
ATOM 609 C C . ARG A 1 78 ? 9.980 -4.913 -5.804 1.00 92.62 78 ARG A C 1
ATOM 611 O O . ARG A 1 78 ? 10.953 -4.993 -6.549 1.00 92.62 78 ARG A O 1
ATOM 618 N N . ALA A 1 79 ? 8.841 -4.316 -6.159 1.00 89.19 79 ALA A N 1
ATOM 619 C CA . ALA A 1 79 ? 8.609 -3.747 -7.484 1.00 89.19 79 ALA A CA 1
ATOM 620 C C . ALA A 1 79 ? 9.544 -2.567 -7.789 1.00 89.19 79 ALA A C 1
ATOM 622 O O . ALA A 1 79 ? 10.067 -2.483 -8.902 1.00 89.19 79 ALA A O 1
ATOM 623 N N . PHE A 1 80 ? 9.771 -1.691 -6.807 1.00 91.75 80 PHE A N 1
ATOM 624 C CA . PHE A 1 80 ? 10.667 -0.545 -6.919 1.00 91.75 80 PHE A CA 1
ATOM 625 C C . PHE A 1 80 ? 12.119 -0.985 -7.099 1.00 91.75 80 PHE A C 1
ATOM 627 O O . PHE A 1 80 ? 12.757 -0.587 -8.070 1.00 91.75 80 PHE A O 1
ATOM 634 N N . PHE A 1 81 ? 12.640 -1.832 -6.204 1.00 91.75 81 PHE A N 1
ATOM 635 C CA . PHE A 1 81 ? 14.053 -2.217 -6.246 1.00 91.75 81 PHE A CA 1
ATOM 636 C C . PHE A 1 81 ? 14.410 -3.050 -7.478 1.00 91.75 81 PHE A C 1
ATOM 638 O O . PHE A 1 81 ? 15.505 -2.882 -8.008 1.00 91.75 81 PHE A O 1
ATOM 645 N N . TRP A 1 82 ? 13.484 -3.874 -7.979 1.00 87.44 82 TRP A N 1
ATOM 646 C CA . TRP A 1 82 ? 13.671 -4.578 -9.250 1.00 87.44 82 TRP A CA 1
ATOM 647 C C . TRP A 1 82 ? 13.893 -3.600 -10.413 1.00 87.44 82 TRP A C 1
ATOM 649 O O . TRP A 1 82 ? 14.890 -3.683 -11.125 1.00 87.44 82 TRP A O 1
ATOM 659 N N . ARG A 1 83 ? 12.999 -2.616 -10.565 1.00 86.56 83 ARG A N 1
ATOM 660 C CA . ARG A 1 83 ? 13.059 -1.629 -11.657 1.00 86.56 83 ARG A CA 1
ATOM 661 C C . ARG A 1 83 ? 14.209 -0.645 -11.495 1.00 86.56 83 ARG A C 1
ATOM 663 O O . ARG A 1 83 ? 14.840 -0.259 -12.473 1.00 86.56 83 ARG A O 1
ATOM 670 N N . TYR A 1 84 ? 14.523 -0.275 -10.257 1.00 88.12 84 TYR A N 1
ATOM 671 C CA . TYR A 1 84 ? 15.694 0.536 -9.952 1.00 88.12 84 TYR A CA 1
ATOM 672 C C . TYR A 1 84 ? 16.987 -0.183 -10.355 1.00 88.12 84 TYR A C 1
ATOM 674 O O . TYR A 1 84 ? 17.862 0.424 -10.966 1.00 88.12 84 TYR A O 1
ATOM 682 N N . GLN A 1 85 ? 17.095 -1.485 -10.077 1.00 87.94 85 GLN A N 1
ATOM 683 C CA . GLN A 1 85 ? 18.245 -2.286 -10.488 1.00 87.94 85 GLN A CA 1
ATOM 684 C C . GLN A 1 85 ? 18.367 -2.378 -12.016 1.00 87.94 85 GLN A C 1
ATOM 686 O O . GLN A 1 85 ? 19.469 -2.221 -12.541 1.00 87.94 85 GLN A O 1
ATOM 691 N N . GLU A 1 86 ? 17.264 -2.587 -12.739 1.00 85.81 86 GLU A N 1
ATOM 692 C CA . GLU A 1 86 ? 17.266 -2.586 -14.211 1.00 85.81 86 GLU A CA 1
ATOM 693 C C . GLU A 1 86 ? 17.691 -1.232 -14.795 1.00 85.81 86 GLU A C 1
ATOM 695 O O . GLU A 1 86 ? 18.457 -1.193 -15.761 1.00 85.81 86 GLU A O 1
ATOM 700 N N . LEU A 1 87 ? 17.247 -0.128 -14.182 1.00 85.75 87 LEU A N 1
ATOM 701 C CA . LEU A 1 87 ? 17.625 1.226 -14.583 1.00 85.75 87 LEU A CA 1
ATOM 702 C C . LEU A 1 87 ? 19.127 1.477 -14.380 1.00 85.75 87 LEU A C 1
ATOM 704 O O . LEU A 1 87 ? 19.796 1.971 -15.284 1.00 85.75 87 LEU A O 1
ATOM 708 N N . VAL A 1 88 ? 19.671 1.090 -13.221 1.00 86.69 88 VAL A N 1
ATOM 709 C CA . VAL A 1 88 ? 21.103 1.239 -12.904 1.00 86.69 88 VAL A CA 1
ATOM 710 C C . VAL A 1 88 ? 21.979 0.385 -13.823 1.00 86.69 88 VAL A C 1
ATOM 712 O O . VAL A 1 88 ? 23.044 0.831 -14.245 1.00 86.69 88 VAL A O 1
ATOM 715 N N . ASN A 1 89 ? 21.532 -0.823 -14.165 1.00 86.94 89 ASN A N 1
ATOM 716 C CA . ASN A 1 89 ? 22.282 -1.736 -15.028 1.00 86.94 89 ASN A CA 1
ATOM 717 C C . ASN A 1 89 ? 22.170 -1.397 -16.524 1.00 86.94 89 ASN A C 1
ATOM 719 O O . ASN A 1 89 ? 22.789 -2.075 -17.344 1.00 86.94 89 ASN A O 1
ATOM 723 N N . GLY A 1 90 ? 21.367 -0.393 -16.899 1.00 77.94 90 GLY A N 1
ATOM 724 C CA . GLY A 1 90 ? 21.091 -0.059 -18.299 1.00 77.94 90 GLY A CA 1
ATOM 725 C C . GLY A 1 90 ? 20.404 -1.194 -19.066 1.00 77.94 90 GLY A C 1
ATOM 726 O O . GLY A 1 90 ? 20.419 -1.211 -20.294 1.00 77.94 90 GLY A O 1
ATOM 727 N N . SER A 1 91 ? 19.813 -2.160 -18.357 1.00 69.06 91 SER A N 1
ATOM 728 C CA . SER A 1 91 ? 19.229 -3.376 -18.921 1.00 69.06 91 SER A CA 1
ATOM 729 C C . SER A 1 91 ? 17.723 -3.231 -19.126 1.00 69.06 91 SER A C 1
ATOM 731 O O . SER A 1 91 ? 16.981 -4.178 -18.876 1.00 69.06 91 SER A O 1
ATOM 733 N N . ALA A 1 92 ? 17.258 -2.044 -19.525 1.00 63.06 92 ALA A N 1
ATOM 734 C CA . ALA A 1 92 ? 15.843 -1.772 -19.745 1.00 63.06 92 ALA A CA 1
ATOM 735 C C . ALA A 1 92 ? 15.323 -2.632 -20.911 1.00 63.06 92 ALA A C 1
ATOM 737 O O . ALA A 1 92 ? 15.440 -2.271 -22.078 1.00 63.06 92 ALA A O 1
ATOM 738 N N . GLN A 1 93 ? 14.790 -3.809 -20.582 1.00 62.31 93 GLN A N 1
ATOM 739 C CA . GLN A 1 93 ? 14.215 -4.755 -21.543 1.00 62.31 93 GLN A CA 1
ATOM 740 C C . GLN A 1 93 ? 12.724 -4.488 -21.800 1.00 62.31 93 GLN A C 1
ATOM 742 O O . GLN A 1 93 ? 12.129 -5.100 -22.685 1.00 62.31 93 GLN A O 1
ATOM 747 N N . SER A 1 94 ? 12.117 -3.580 -21.036 1.00 61.91 94 SER A N 1
ATOM 748 C CA . SER A 1 94 ? 10.675 -3.351 -21.016 1.00 61.91 94 SER A CA 1
ATOM 749 C C . SER A 1 94 ? 10.265 -2.209 -21.953 1.00 61.91 94 SER A C 1
ATOM 751 O O . SER A 1 94 ? 10.942 -1.190 -22.036 1.00 61.91 94 SER A O 1
ATOM 753 N N . ALA A 1 95 ? 9.114 -2.349 -22.619 1.00 66.25 95 ALA A N 1
ATOM 754 C CA . ALA A 1 95 ? 8.521 -1.311 -23.475 1.00 66.25 95 ALA A CA 1
ATOM 755 C C . ALA A 1 95 ? 7.923 -0.119 -22.690 1.00 66.25 95 ALA A C 1
ATOM 757 O O . ALA A 1 95 ? 7.460 0.853 -23.288 1.00 66.25 95 ALA A O 1
ATOM 758 N N . GLU A 1 96 ? 7.898 -0.199 -21.358 1.00 73.81 96 GLU A N 1
ATOM 759 C CA . GLU A 1 96 ? 7.390 0.848 -20.474 1.00 73.81 96 GLU A CA 1
ATOM 760 C C . GLU A 1 96 ? 8.441 1.942 -20.195 1.00 73.81 96 GLU A C 1
ATOM 762 O O . GLU A 1 96 ? 9.638 1.648 -20.130 1.00 73.81 96 GLU A O 1
ATOM 767 N N . PRO A 1 97 ? 8.027 3.206 -19.975 1.00 80.69 97 PRO A N 1
ATOM 768 C CA . PRO A 1 97 ? 8.930 4.281 -19.565 1.00 80.69 97 PRO A CA 1
ATOM 769 C C . PRO A 1 97 ? 9.449 4.050 -18.132 1.00 80.69 97 PRO A C 1
ATOM 771 O O . PRO A 1 97 ? 8.890 4.552 -17.154 1.00 80.69 97 PRO A O 1
ATOM 774 N N . MET A 1 98 ? 10.537 3.283 -18.020 1.00 78.88 98 MET A N 1
ATOM 775 C CA . MET A 1 98 ? 11.084 2.748 -16.766 1.00 78.88 98 MET A CA 1
ATOM 776 C C . MET A 1 98 ? 11.363 3.820 -15.701 1.00 78.88 98 MET A C 1
ATOM 778 O O . MET A 1 98 ? 11.052 3.619 -14.530 1.00 78.88 98 MET A O 1
ATOM 782 N N . GLU A 1 99 ? 11.898 4.981 -16.091 1.00 83.81 99 GLU A N 1
ATOM 783 C CA . GLU A 1 99 ? 12.192 6.090 -15.168 1.00 83.81 99 GLU A CA 1
ATOM 784 C C . GLU A 1 99 ? 10.930 6.646 -14.498 1.00 83.81 99 GLU A C 1
ATOM 786 O O . GLU A 1 99 ? 10.918 6.922 -13.295 1.00 83.81 99 GLU A O 1
ATOM 791 N N . VAL A 1 100 ? 9.843 6.772 -15.264 1.00 85.69 100 VAL A N 1
ATOM 792 C CA . VAL A 1 100 ? 8.559 7.278 -14.766 1.00 85.69 100 VAL A CA 1
ATOM 793 C C . VAL A 1 100 ? 7.937 6.254 -13.822 1.00 85.69 100 VAL A C 1
ATOM 795 O O . VAL A 1 100 ? 7.513 6.606 -12.722 1.00 85.69 100 VAL A O 1
ATOM 798 N N . VAL A 1 101 ? 7.940 4.977 -14.213 1.00 85.44 101 VAL A N 1
ATOM 799 C CA . VAL A 1 101 ? 7.385 3.879 -13.408 1.00 85.44 101 VAL A CA 1
ATOM 800 C C . VAL A 1 101 ? 8.155 3.710 -12.097 1.00 85.44 101 VAL A C 1
ATOM 802 O O . VAL A 1 101 ? 7.542 3.638 -11.032 1.00 85.44 101 VAL A O 1
ATOM 805 N N . ALA A 1 102 ? 9.490 3.719 -12.138 1.00 86.50 102 ALA A N 1
ATOM 806 C CA . ALA A 1 102 ? 10.328 3.657 -10.942 1.00 86.50 102 ALA A CA 1
ATOM 807 C C . ALA A 1 102 ? 10.084 4.855 -10.012 1.00 86.50 102 ALA A C 1
ATOM 809 O O . ALA A 1 102 ? 9.992 4.681 -8.797 1.00 86.50 102 ALA A O 1
ATOM 810 N N . SER A 1 103 ? 9.916 6.059 -10.567 1.00 88.38 103 SER A N 1
ATOM 811 C CA . SER A 1 103 ? 9.619 7.261 -9.777 1.00 88.38 103 SER A CA 1
ATOM 812 C C . SER A 1 103 ? 8.269 7.161 -9.063 1.00 88.38 103 SER A C 1
ATOM 814 O O . SER A 1 103 ? 8.182 7.437 -7.865 1.00 88.38 103 SER 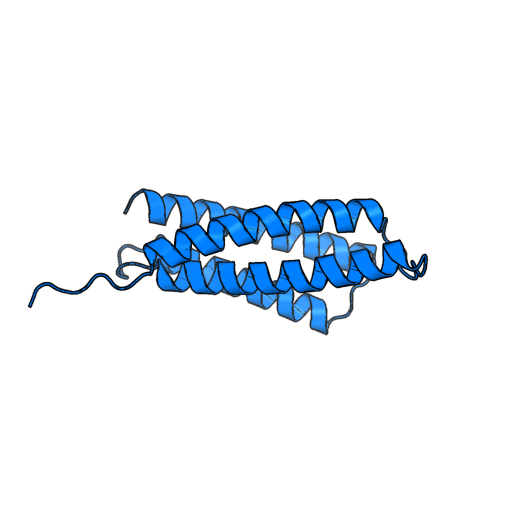A O 1
ATOM 816 N N . ILE A 1 104 ? 7.225 6.708 -9.769 1.00 88.75 104 ILE A N 1
ATOM 817 C CA . ILE A 1 104 ? 5.895 6.473 -9.185 1.00 88.75 104 ILE A CA 1
ATOM 818 C C . ILE A 1 104 ? 5.988 5.428 -8.070 1.00 88.75 104 ILE A C 1
ATOM 820 O O . ILE A 1 104 ? 5.490 5.671 -6.971 1.00 88.75 104 ILE A O 1
ATOM 824 N N . LEU A 1 105 ? 6.682 4.311 -8.316 1.00 89.38 105 LEU A N 1
ATOM 825 C CA . LEU A 1 105 ? 6.887 3.251 -7.327 1.00 89.38 105 LEU A CA 1
ATOM 826 C C . LEU A 1 105 ? 7.666 3.725 -6.094 1.00 89.38 105 LEU A C 1
ATOM 828 O O . LEU A 1 105 ? 7.387 3.292 -4.979 1.00 89.38 105 LEU A O 1
ATOM 832 N N . GLY A 1 106 ? 8.624 4.637 -6.266 1.00 91.31 106 GLY A N 1
ATOM 833 C CA . GLY A 1 106 ? 9.347 5.246 -5.151 1.00 91.31 106 GLY A CA 1
ATOM 834 C C . GLY A 1 106 ? 8.425 6.078 -4.258 1.00 91.31 106 GLY A C 1
ATOM 835 O O . GLY A 1 106 ? 8.453 5.955 -3.032 1.00 91.31 106 GLY A O 1
ATOM 836 N N . VAL A 1 107 ? 7.545 6.881 -4.863 1.00 92.06 107 VAL A N 1
ATOM 837 C CA . VAL A 1 107 ? 6.547 7.668 -4.123 1.00 92.06 107 VAL A CA 1
ATOM 838 C C . VAL A 1 107 ? 5.538 6.753 -3.421 1.00 92.06 107 VAL A C 1
ATOM 840 O O . VAL A 1 107 ? 5.261 6.940 -2.233 1.00 92.06 107 VAL A O 1
ATOM 843 N N . THR A 1 108 ? 5.014 5.732 -4.105 1.00 91.38 108 THR A N 1
ATOM 844 C CA . THR A 1 108 ? 4.050 4.791 -3.510 1.00 91.38 108 THR A CA 1
ATOM 845 C C . THR A 1 108 ? 4.678 3.951 -2.401 1.00 91.38 108 THR A C 1
ATOM 847 O O . THR A 1 108 ? 3.999 3.639 -1.420 1.00 91.38 108 THR A O 1
ATOM 850 N N . LEU A 1 109 ? 5.972 3.633 -2.486 1.00 93.62 109 LEU A N 1
ATOM 851 C CA . LEU A 1 109 ? 6.722 2.965 -1.423 1.00 93.62 109 LEU A CA 1
ATOM 852 C C . LEU A 1 109 ? 6.772 3.811 -0.143 1.00 93.62 109 LEU A C 1
ATOM 854 O O . LEU A 1 109 ? 6.486 3.303 0.941 1.00 93.62 109 LEU A O 1
ATOM 858 N N . ILE A 1 110 ? 7.078 5.106 -0.258 1.00 95.69 110 ILE A N 1
ATOM 859 C CA . ILE A 1 110 ? 7.121 6.020 0.897 1.00 95.69 110 ILE A CA 1
ATOM 860 C C . ILE A 1 110 ? 5.732 6.157 1.528 1.00 95.69 110 ILE A C 1
ATOM 862 O O . ILE A 1 110 ? 5.591 6.086 2.754 1.00 95.69 110 ILE A O 1
ATOM 866 N N . ILE A 1 111 ? 4.698 6.319 0.698 1.00 94.19 111 ILE A N 1
ATOM 867 C CA . ILE A 1 111 ? 3.308 6.422 1.155 1.00 94.19 111 ILE A CA 1
ATOM 868 C C . ILE A 1 111 ? 2.891 5.137 1.876 1.00 94.19 111 ILE A C 1
ATOM 870 O O . ILE A 1 111 ? 2.458 5.191 3.027 1.00 94.19 111 ILE A O 1
ATOM 874 N N . SER A 1 112 ? 3.058 3.979 1.232 1.00 94.00 112 SER A N 1
ATOM 875 C CA . SER A 1 112 ? 2.667 2.688 1.806 1.00 94.00 112 SER A CA 1
ATOM 876 C C . SER A 1 112 ? 3.430 2.371 3.091 1.00 94.00 112 SER A C 1
ATOM 878 O O . SER A 1 112 ? 2.810 1.928 4.054 1.00 94.00 112 SER A O 1
ATOM 880 N N . GLY A 1 113 ? 4.727 2.686 3.165 1.00 94.88 113 GLY A N 1
ATOM 881 C CA . GLY A 1 113 ? 5.522 2.535 4.385 1.00 94.88 113 GLY A CA 1
ATOM 882 C C . GLY A 1 113 ? 5.030 3.429 5.525 1.00 94.88 113 GLY A C 1
ATOM 883 O O . GLY A 1 113 ? 4.871 2.968 6.654 1.00 94.88 113 GLY A O 1
ATOM 884 N N . SER A 1 114 ? 4.706 4.689 5.230 1.00 95.62 114 SER A N 1
ATOM 885 C CA . SER A 1 114 ? 4.197 5.635 6.232 1.00 95.62 114 SER A CA 1
ATOM 886 C C . SER A 1 114 ? 2.843 5.197 6.798 1.00 95.62 114 SER A C 1
ATOM 888 O O . SER A 1 114 ? 2.634 5.207 8.013 1.00 95.62 114 SER A O 1
ATOM 890 N N . VAL A 1 115 ? 1.925 4.761 5.929 1.00 94.69 115 VAL A N 1
ATOM 891 C CA . VAL A 1 115 ? 0.592 4.292 6.340 1.00 94.69 115 VAL A CA 1
ATOM 892 C C . VAL A 1 115 ? 0.676 2.944 7.057 1.00 94.69 115 VAL A C 1
ATOM 894 O O . VAL A 1 115 ? -0.032 2.726 8.044 1.00 94.69 115 VAL A O 1
ATOM 897 N N . PHE A 1 116 ? 1.578 2.059 6.632 1.00 95.56 116 PHE A N 1
ATOM 898 C CA . PHE A 1 116 ? 1.867 0.820 7.345 1.00 95.56 116 PHE A CA 1
ATOM 899 C C . PHE A 1 116 ? 2.355 1.091 8.775 1.00 95.56 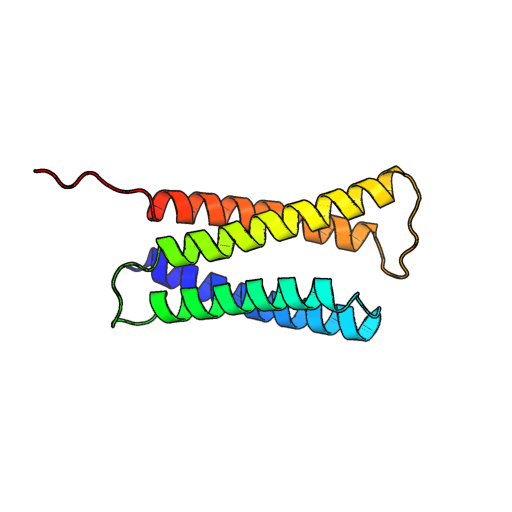116 PHE A C 1
ATOM 901 O O . PHE A 1 116 ? 1.794 0.542 9.717 1.00 95.56 116 PHE A O 1
ATOM 908 N N . LEU A 1 117 ? 3.324 1.990 8.977 1.00 95.81 117 LEU A N 1
ATOM 909 C CA . LEU A 1 117 ? 3.807 2.334 10.321 1.00 95.81 117 LEU A CA 1
ATOM 910 C C . LEU A 1 117 ? 2.709 2.946 11.203 1.00 95.81 117 LEU A C 1
ATOM 912 O O . LEU A 1 117 ? 2.595 2.603 12.382 1.00 95.81 117 LEU A O 1
ATOM 916 N N . LEU A 1 118 ? 1.870 3.814 10.633 1.00 93.75 118 LEU A N 1
ATOM 917 C CA . LEU A 1 118 ? 0.726 4.397 11.335 1.00 93.75 118 LEU A CA 1
ATOM 918 C C . LEU A 1 118 ? -0.271 3.316 11.782 1.00 93.75 118 LEU A C 1
ATOM 920 O O . LEU A 1 118 ? -0.689 3.285 12.940 1.00 93.75 118 LEU A O 1
ATOM 924 N N . THR A 1 119 ? -0.651 2.422 10.869 1.00 93.12 119 THR A N 1
ATOM 925 C CA . THR A 1 119 ? -1.609 1.342 11.148 1.00 93.12 119 THR A CA 1
ATOM 926 C C . THR A 1 119 ? -1.031 0.293 12.097 1.00 93.12 119 THR A C 1
ATOM 928 O O . THR A 1 119 ? -1.759 -0.200 12.958 1.00 93.12 119 THR A O 1
ATOM 931 N N . LEU A 1 120 ? 0.276 0.029 12.039 1.00 93.62 120 LEU A N 1
ATOM 932 C CA . LEU A 1 120 ? 0.994 -0.814 12.994 1.00 93.62 120 LEU A CA 1
ATOM 933 C C . LEU A 1 120 ? 0.963 -0.220 14.406 1.00 93.62 120 LEU A C 1
ATOM 935 O O . LEU A 1 120 ? 0.670 -0.929 15.368 1.00 93.62 120 LEU A O 1
ATOM 939 N N . TRP A 1 121 ? 1.202 1.088 14.538 1.00 92.81 121 TRP A N 1
ATOM 940 C CA . TRP A 1 121 ? 1.082 1.784 15.821 1.00 92.81 121 TRP A CA 1
ATOM 941 C C . TRP A 1 121 ? -0.347 1.724 16.378 1.00 92.81 121 TRP A C 1
ATOM 943 O O . TRP A 1 121 ? -0.538 1.525 17.579 1.00 92.81 121 TRP A O 1
ATOM 953 N N . MET A 1 122 ? -1.359 1.842 15.513 1.00 88.88 122 MET A N 1
ATOM 954 C CA . MET A 1 122 ? -2.764 1.698 15.909 1.00 88.88 122 MET A CA 1
ATOM 955 C C . MET A 1 122 ? -3.119 0.269 16.335 1.00 88.88 122 MET A C 1
ATOM 957 O O . MET A 1 122 ? -3.910 0.093 17.260 1.00 88.88 122 MET A O 1
ATOM 961 N N . ALA A 1 123 ? -2.546 -0.737 15.675 1.00 90.19 123 ALA A N 1
ATOM 962 C CA . ALA A 1 123 ? -2.774 -2.151 15.963 1.00 90.19 123 ALA A CA 1
ATOM 963 C C . ALA A 1 123 ? -1.968 -2.666 17.170 1.00 90.19 123 ALA A C 1
ATOM 965 O O . ALA A 1 123 ? -2.177 -3.798 17.608 1.00 90.19 123 ALA A O 1
ATOM 966 N N . PHE A 1 124 ? -1.045 -1.862 17.707 1.00 88.69 124 PHE A N 1
ATOM 967 C CA . PHE A 1 124 ? -0.147 -2.299 18.766 1.00 88.69 124 PHE A CA 1
ATOM 968 C C . PHE A 1 124 ? -0.926 -2.650 20.047 1.00 88.69 124 PHE A C 1
ATOM 970 O O . PHE A 1 124 ? -1.735 -1.840 20.522 1.00 88.69 124 PHE A O 1
ATOM 977 N N . PRO A 1 125 ? -0.693 -3.832 20.649 1.00 80.69 125 PRO A N 1
ATOM 978 C CA . PRO A 1 125 ? -1.435 -4.260 21.824 1.00 80.69 125 PRO A CA 1
ATOM 979 C C . PRO A 1 125 ? -1.137 -3.328 22.999 1.00 80.69 125 PRO A C 1
ATOM 981 O O . PRO A 1 125 ? -0.008 -3.228 23.482 1.00 80.69 125 PRO A O 1
ATOM 984 N N . ARG A 1 126 ? -2.169 -2.646 23.499 1.00 76.50 126 ARG A N 1
ATOM 985 C CA . ARG A 1 126 ? -2.086 -1.917 24.766 1.00 76.50 126 ARG A CA 1
ATOM 986 C C . ARG A 1 126 ? -2.346 -2.916 25.884 1.00 76.50 126 ARG A C 1
ATOM 988 O O . ARG A 1 126 ? -3.373 -3.590 25.862 1.00 76.50 126 ARG A O 1
ATOM 995 N N . ARG A 1 127 ? -1.422 -3.029 26.849 1.00 62.50 127 ARG A N 1
ATOM 996 C CA . ARG A 1 127 ? -1.631 -3.863 28.045 1.00 62.50 127 ARG A CA 1
ATOM 997 C C . ARG A 1 127 ? -2.983 -3.502 28.661 1.00 62.50 127 ARG A C 1
ATOM 999 O O . ARG A 1 127 ? -3.185 -2.352 29.053 1.00 62.50 127 ARG A O 1
ATOM 1006 N N . ALA A 1 128 ? -3.885 -4.477 28.750 1.00 59.94 128 ALA A N 1
ATOM 1007 C CA . ALA A 1 128 ? -5.037 -4.366 29.628 1.00 59.94 128 ALA A CA 1
ATOM 1008 C C . ALA A 1 128 ? -4.488 -4.148 31.043 1.00 59.94 128 ALA A C 1
ATOM 1010 O O . ALA A 1 128 ? -3.616 -4.901 31.485 1.00 59.94 128 ALA A O 1
ATOM 1011 N N . LYS A 1 129 ? -4.916 -3.079 31.720 1.00 55.16 129 LYS A N 1
ATOM 1012 C CA . LYS A 1 129 ? -4.667 -2.972 33.159 1.00 55.16 129 LYS A CA 1
ATOM 1013 C C . LYS A 1 129 ? -5.407 -4.151 33.795 1.00 55.16 129 LYS A C 1
ATOM 1015 O O . LYS A 1 129 ? -6.624 -4.229 33.642 1.00 55.16 129 LYS A O 1
ATOM 1020 N N . ALA A 1 130 ? -4.637 -5.084 34.353 1.00 54.22 130 ALA A N 1
ATOM 1021 C CA . ALA A 1 130 ? -5.135 -6.178 35.179 1.00 54.22 130 ALA A CA 1
ATOM 1022 C C . ALA A 1 130 ? -5.793 -5.628 36.448 1.00 54.22 130 ALA A C 1
ATOM 1024 O O . ALA A 1 130 ? -5.343 -4.549 36.907 1.00 54.22 130 ALA A O 1
#

Secondary structure (DSSP, 8-state):
-HHHHHHHHHHHHHHHHHHHHHHHHHHHH---HHHHHHHHHHHHHHHHHHHHHH-TTSS--HHHHHHHHHHHHHHHHHHHHHHHHHHHTT---SSS-HHHHHHHHHHHHHHHHHHHHHHHHHHSPPPP--

Solvent-accessible surface area (backbone atoms only — not comparable to full-atom values): 6859 Å² total; per-residue (Å²): 113,69,66,56,36,51,49,19,54,51,37,40,51,51,28,53,51,49,54,53,52,51,53,50,47,36,74,74,70,63,62,61,66,74,60,56,50,53,53,52,48,43,34,50,36,24,48,51,24,20,52,43,35,66,36,88,86,49,73,87,31,38,57,43,43,18,51,27,30,44,52,44,21,56,50,30,47,55,57,24,54,55,47,48,49,30,59,75,68,70,57,74,84,61,96,61,67,56,72,61,54,33,50,52,30,49,52,50,27,54,50,29,44,54,50,18,53,53,24,43,63,66,44,51,84,72,82,74,84,126

Sequence (130 aa):
MTLERGLAIYTLISATLHFSLETYHFVQYGSFLPMLIVDYIAISLFVFASYVALSNRYGSAAGLLCGAWGFAFCLNYRAFFWRYQELVNGSAQSAEPMEVVASILGVTLIISGSVFLLTLWMAFPRRAKA

pLDDT: mean 86.94, std 9.76, range [54.22, 97.0]

Foldseek 3Di:
DVVLLVLLVVLLVVLVVLVVVLVVCCVPFPDDVVLSVLSVVLSVLSPVLSVQSNDPPHDDSLVSQLVSLVSQLVSLVVVLVVLVVCVVVVVPPGPDPSVVVNVVSVVSNVVSVVSNVVSCVVVDDDDDPD

Organism: NCBI:txid1458461